Protein AF-A0A661DFQ7-F1 (afdb_monomer_lite)

Foldseek 3Di:
DKDKAPADDLPDPWPLSVVQLVVCVVVPVVDDDDRVSSVVSVVVLLLVQLVVQQDDDDDPVSSVVSSQPQFQDDPRRPGGFHHHPVRPDRDPDIFMWDCDPNDTGGDDPVVVVDDD

Structure (mmCIF, N/CA/C/O backbone):
data_AF-A0A661DFQ7-F1
#
_entry.id   AF-A0A661DFQ7-F1
#
loop_
_atom_site.group_PDB
_atom_site.id
_atom_site.type_symbol
_atom_site.label_atom_id
_atom_site.label_alt_id
_atom_site.label_comp_id
_atom_site.label_asym_id
_atom_site.label_entity_id
_atom_site.label_seq_id
_atom_site.pdbx_PDB_ins_code
_atom_site.Cartn_x
_atom_site.Cartn_y
_atom_site.Cartn_z
_atom_site.occupancy
_atom_site.B_iso_or_equiv
_atom_site.auth_seq_id
_atom_site.auth_comp_id
_atom_site.auth_asym_id
_atom_site.auth_atom_id
_atom_site.pdbx_PDB_model_num
ATOM 1 N N . VAL A 1 1 ? 4.818 -12.843 -22.356 1.00 88.94 1 VAL A N 1
ATOM 2 C CA . VAL A 1 1 ? 3.675 -13.163 -21.457 1.00 88.94 1 VAL A CA 1
ATOM 3 C C . VAL A 1 1 ? 3.347 -11.908 -20.670 1.00 88.94 1 VAL A C 1
ATOM 5 O O . VAL A 1 1 ? 4.288 -11.258 -20.237 1.00 88.94 1 VAL A O 1
ATOM 8 N N . VAL A 1 2 ? 2.072 -11.537 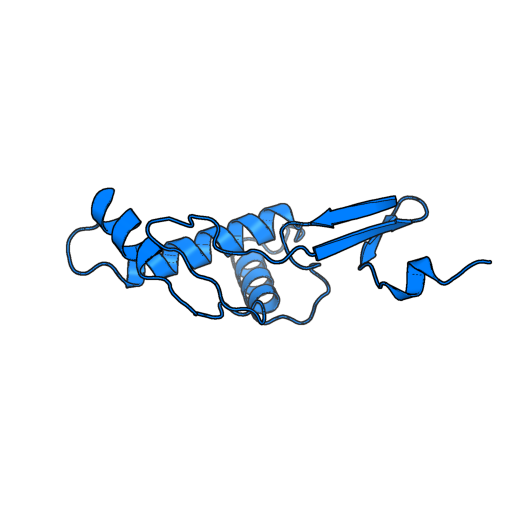-20.523 1.00 90.75 2 VAL A N 1
ATOM 9 C CA . VAL A 1 2 ? 1.680 -10.404 -19.664 1.00 90.75 2 VAL A CA 1
ATOM 10 C C . VAL A 1 2 ? 1.366 -10.939 -18.272 1.00 90.75 2 VAL A C 1
ATOM 12 O O . VAL A 1 2 ? 0.646 -11.929 -18.151 1.00 90.75 2 VAL A O 1
ATOM 15 N N . VAL A 1 3 ? 1.926 -10.304 -17.248 1.00 90.75 3 VAL A N 1
ATOM 16 C CA . VAL A 1 3 ? 1.764 -10.671 -15.839 1.00 90.75 3 VAL A CA 1
ATOM 17 C C . VAL A 1 3 ? 1.200 -9.470 -15.090 1.00 90.75 3 VAL A C 1
ATOM 19 O O . VAL A 1 3 ? 1.715 -8.356 -15.198 1.00 90.75 3 VAL A O 1
ATOM 22 N N . THR A 1 4 ? 0.114 -9.692 -14.359 1.00 92.25 4 THR A N 1
ATOM 23 C CA . THR A 1 4 ? -0.510 -8.682 -13.501 1.00 92.25 4 THR A CA 1
ATOM 24 C C . THR A 1 4 ? 0.250 -8.562 -12.188 1.00 92.25 4 THR A C 1
ATOM 26 O O . THR A 1 4 ? 0.637 -9.579 -11.618 1.00 92.25 4 THR A O 1
ATOM 29 N N . GLN A 1 5 ? 0.400 -7.337 -11.699 1.00 92.12 5 GLN A N 1
ATOM 30 C CA . GLN A 1 5 ? 1.015 -7.004 -10.421 1.00 92.12 5 GLN A CA 1
ATOM 31 C C . GLN A 1 5 ? 0.028 -6.248 -9.531 1.00 92.12 5 GLN A C 1
ATOM 33 O O . GLN A 1 5 ? -0.836 -5.509 -10.018 1.00 92.12 5 GLN A O 1
ATOM 38 N N . VAL A 1 6 ? 0.186 -6.443 -8.223 1.00 93.25 6 VAL A N 1
ATOM 39 C CA . VAL A 1 6 ? -0.620 -5.811 -7.162 1.00 93.25 6 VAL A CA 1
ATOM 40 C C . VAL A 1 6 ? -0.017 -4.497 -6.657 1.00 93.25 6 VAL A C 1
ATOM 42 O O . VAL A 1 6 ? -0.641 -3.798 -5.866 1.00 93.25 6 VAL A O 1
ATOM 45 N N . VAL A 1 7 ? 1.176 -4.145 -7.138 1.00 95.19 7 VAL A N 1
ATOM 46 C CA . VAL A 1 7 ? 1.890 -2.899 -6.842 1.00 95.19 7 VAL A CA 1
ATOM 47 C C . VAL A 1 7 ? 2.465 -2.299 -8.126 1.00 95.19 7 VAL A C 1
ATOM 49 O O . VAL A 1 7 ? 2.648 -3.027 -9.109 1.00 95.19 7 VAL A O 1
ATOM 52 N N . PRO A 1 8 ? 2.748 -0.985 -8.152 1.00 94.00 8 PRO A N 1
ATOM 53 C CA . PRO A 1 8 ? 3.507 -0.383 -9.238 1.00 94.00 8 PRO A CA 1
ATOM 54 C C . PRO A 1 8 ? 4.925 -0.952 -9.319 1.00 94.00 8 PRO A C 1
ATOM 56 O O . PRO A 1 8 ? 5.494 -1.408 -8.332 1.00 94.00 8 PRO A O 1
ATOM 59 N N . ASP A 1 9 ? 5.502 -0.866 -10.513 1.00 90.81 9 ASP A N 1
ATOM 60 C CA . ASP A 1 9 ? 6.898 -1.209 -10.766 1.00 90.81 9 ASP A CA 1
ATOM 61 C C . ASP A 1 9 ? 7.826 -0.292 -9.953 1.00 90.81 9 ASP A C 1
ATOM 63 O O . ASP A 1 9 ? 7.659 0.931 -9.971 1.00 90.81 9 ASP A O 1
ATOM 67 N N . ILE A 1 10 ? 8.809 -0.872 -9.258 1.00 90.62 10 ILE A N 1
ATOM 68 C CA . ILE A 1 10 ? 9.746 -0.152 -8.377 1.00 90.62 10 ILE A CA 1
ATOM 69 C C . ILE A 1 10 ? 10.568 0.906 -9.126 1.00 90.62 10 ILE A C 1
ATOM 71 O O . ILE A 1 10 ? 11.073 1.839 -8.506 1.00 90.62 10 ILE A O 1
ATOM 75 N N . SER A 1 11 ? 10.696 0.814 -10.452 1.00 86.81 11 SER A N 1
ATOM 76 C CA . SER A 1 11 ? 11.380 1.840 -11.242 1.00 86.81 11 SER A CA 1
ATOM 77 C C . SER A 1 11 ? 10.523 3.084 -11.514 1.00 86.81 11 SER A C 1
ATOM 79 O O . SER A 1 11 ? 10.983 3.985 -12.217 1.00 86.81 11 SER A O 1
ATOM 81 N N . THR A 1 12 ? 9.263 3.124 -11.069 1.00 89.31 12 THR A N 1
ATOM 82 C CA . THR A 1 12 ? 8.374 4.274 -11.299 1.00 89.31 12 THR A CA 1
ATOM 83 C C . THR A 1 12 ? 8.675 5.438 -10.358 1.00 89.31 12 THR A C 1
ATOM 85 O O . THR A 1 12 ? 9.127 5.265 -9.232 1.00 89.31 12 THR A O 1
ATOM 88 N N . ASP A 1 13 ? 8.411 6.653 -10.834 1.00 92.88 13 ASP A N 1
ATOM 89 C CA . ASP A 1 13 ? 8.616 7.889 -10.075 1.00 92.88 13 ASP A CA 1
ATOM 90 C C . ASP A 1 13 ? 7.330 8.260 -9.318 1.00 92.88 13 ASP A C 1
ATOM 92 O O . ASP A 1 13 ? 6.590 9.169 -9.700 1.00 92.88 13 ASP A O 1
ATOM 96 N N . LEU A 1 14 ? 6.995 7.456 -8.305 1.00 96.75 14 LEU A N 1
ATOM 97 C CA . LEU A 1 14 ? 5.842 7.675 -7.428 1.00 96.75 14 LEU A CA 1
ATOM 98 C C . LEU A 1 14 ? 6.311 8.076 -6.020 1.00 96.75 14 LEU A C 1
ATOM 100 O O . LEU A 1 14 ? 7.233 7.446 -5.499 1.00 96.75 14 LEU A O 1
ATOM 104 N N . PRO A 1 15 ? 5.640 9.030 -5.342 1.00 98.06 15 PRO A N 1
ATOM 105 C CA . PRO A 1 15 ? 6.022 9.442 -3.987 1.00 98.06 15 PRO A CA 1
ATOM 106 C C . PRO A 1 15 ? 6.115 8.282 -2.986 1.00 98.06 15 PRO A C 1
ATOM 108 O O . PRO A 1 15 ? 7.015 8.242 -2.151 1.00 98.06 15 PRO A O 1
ATOM 111 N N . ILE A 1 16 ? 5.225 7.289 -3.089 1.00 97.44 16 ILE A N 1
ATOM 112 C CA . ILE A 1 16 ? 5.257 6.127 -2.192 1.00 97.44 16 ILE A CA 1
ATOM 113 C C . ILE A 1 16 ? 6.498 5.245 -2.386 1.00 97.44 16 ILE A C 1
ATOM 115 O O . ILE A 1 16 ? 6.946 4.614 -1.431 1.00 97.44 16 ILE A O 1
ATOM 119 N N . LEU A 1 17 ? 7.075 5.217 -3.592 1.00 97.44 17 LEU A N 1
ATOM 120 C CA . LEU A 1 17 ? 8.316 4.492 -3.868 1.00 97.44 17 LEU A CA 1
ATOM 121 C C . LEU A 1 17 ? 9.512 5.216 -3.259 1.00 97.44 17 LEU A C 1
ATOM 123 O O . LEU A 1 17 ? 10.366 4.562 -2.670 1.00 97.44 17 LEU A O 1
ATOM 127 N N . GLU A 1 18 ? 9.553 6.548 -3.331 1.00 97.81 18 GLU A N 1
ATOM 128 C CA . GLU A 1 18 ? 10.590 7.337 -2.659 1.00 97.81 18 GLU A CA 1
ATOM 129 C C . GLU A 1 18 ? 10.570 7.100 -1.141 1.00 97.81 18 GLU A C 1
ATOM 131 O O . GLU A 1 18 ? 11.613 6.834 -0.535 1.00 97.81 18 GLU A O 1
ATOM 136 N N . GLU A 1 19 ? 9.381 7.125 -0.531 1.00 98.00 19 GLU A N 1
ATOM 137 C CA . GLU A 1 19 ? 9.211 6.826 0.893 1.00 98.00 19 GLU A CA 1
ATOM 138 C C . GLU A 1 19 ? 9.653 5.398 1.240 1.00 98.00 19 GLU A C 1
ATOM 140 O O . GLU A 1 19 ? 10.399 5.201 2.201 1.00 98.00 19 GLU A O 1
ATOM 145 N N . TYR A 1 20 ? 9.236 4.410 0.444 1.00 98.12 20 TYR A N 1
ATOM 146 C CA . TYR A 1 20 ? 9.601 3.007 0.629 1.00 98.12 20 TYR A CA 1
ATOM 147 C C . TYR A 1 20 ? 11.115 2.787 0.525 1.00 98.12 20 TYR A C 1
ATOM 149 O O . TYR A 1 20 ? 11.708 2.188 1.422 1.00 98.12 20 TYR A O 1
ATOM 157 N N . LEU A 1 21 ? 11.762 3.300 -0.525 1.00 97.19 21 LEU A N 1
ATOM 158 C CA . LEU A 1 21 ? 13.205 3.158 -0.732 1.00 97.19 21 LEU A CA 1
ATOM 159 C C . LEU A 1 21 ? 13.999 3.868 0.370 1.00 97.19 21 LEU A C 1
ATOM 161 O O . LEU A 1 21 ? 14.999 3.337 0.856 1.00 97.19 21 LEU A O 1
ATOM 165 N N . THR A 1 22 ? 13.527 5.037 0.810 1.00 97.69 22 THR A N 1
ATOM 166 C CA . THR A 1 22 ? 14.123 5.770 1.932 1.00 97.69 22 THR A CA 1
ATOM 167 C C . THR A 1 22 ? 14.014 4.973 3.230 1.00 97.69 22 THR A C 1
ATOM 169 O O . THR A 1 22 ? 15.017 4.803 3.925 1.00 97.69 22 THR A O 1
ATOM 172 N N . ALA A 1 23 ? 12.828 4.446 3.546 1.00 97.38 23 ALA A N 1
ATOM 173 C CA . ALA A 1 23 ? 12.598 3.644 4.743 1.00 97.38 23 ALA A CA 1
ATOM 174 C C . ALA A 1 23 ? 13.399 2.333 4.722 1.00 97.38 23 ALA A C 1
ATOM 176 O O . ALA A 1 23 ? 13.997 1.960 5.731 1.00 97.38 23 ALA A O 1
ATOM 177 N N . LEU A 1 24 ? 13.469 1.659 3.570 1.00 96.75 24 LEU A N 1
ATOM 178 C CA . LEU A 1 24 ? 14.228 0.422 3.411 1.00 96.75 24 LEU A CA 1
ATOM 179 C C . LEU A 1 24 ? 15.727 0.661 3.609 1.00 96.75 24 LEU A C 1
ATOM 181 O O . LEU A 1 24 ? 16.365 -0.075 4.353 1.00 96.75 24 LEU A O 1
ATOM 185 N N . ASN A 1 25 ? 16.273 1.728 3.020 1.00 97.12 25 ASN A N 1
ATOM 186 C CA . ASN A 1 25 ? 17.678 2.092 3.192 1.00 97.12 25 ASN A CA 1
ATOM 187 C C . ASN A 1 25 ? 18.014 2.486 4.643 1.00 97.12 25 ASN A C 1
ATOM 189 O O . ASN A 1 25 ? 19.114 2.213 5.119 1.00 97.12 25 ASN A O 1
ATOM 193 N N . GLN A 1 26 ? 17.073 3.114 5.359 1.00 97.69 26 GLN A N 1
ATOM 194 C CA . GLN A 1 26 ? 17.218 3.402 6.792 1.00 97.69 26 GLN A CA 1
ATOM 195 C C . GLN A 1 26 ? 17.168 2.136 7.656 1.00 97.69 26 GLN A C 1
ATOM 197 O O . GLN A 1 26 ? 17.842 2.080 8.684 1.00 97.69 26 GLN A O 1
ATOM 202 N N . PHE A 1 27 ? 16.370 1.144 7.259 1.00 96.44 27 PHE A N 1
ATOM 203 C CA . PHE A 1 27 ? 16.253 -0.133 7.956 1.00 96.44 27 PHE A CA 1
ATOM 204 C C . PHE A 1 27 ? 17.484 -1.021 7.730 1.00 96.44 27 PHE A C 1
ATOM 206 O O . PHE A 1 27 ? 18.113 -1.446 8.698 1.00 96.44 27 PHE A O 1
ATOM 213 N N . ASP A 1 28 ? 17.837 -1.274 6.466 1.00 96.62 28 ASP A N 1
ATOM 214 C CA . ASP A 1 28 ? 19.032 -2.012 6.055 1.00 96.62 28 ASP A CA 1
ATOM 215 C C . ASP A 1 28 ? 19.351 -1.766 4.566 1.00 96.62 28 ASP A C 1
ATOM 217 O O . ASP A 1 28 ? 18.682 -2.279 3.666 1.00 96.62 28 ASP A O 1
ATOM 221 N N . ALA A 1 29 ? 20.430 -1.025 4.304 1.00 95.50 29 ALA A N 1
ATOM 222 C CA . ALA A 1 29 ? 20.905 -0.699 2.958 1.00 95.50 29 ALA A CA 1
ATOM 223 C C . ALA A 1 29 ? 21.375 -1.916 2.131 1.00 95.50 29 ALA A C 1
ATOM 225 O O . ALA A 1 29 ? 21.582 -1.787 0.923 1.00 95.50 29 ALA A O 1
ATOM 226 N N . ALA A 1 30 ? 21.582 -3.085 2.750 1.00 96.31 30 ALA A N 1
ATOM 227 C CA . ALA A 1 30 ? 21.950 -4.309 2.039 1.00 96.31 30 ALA A CA 1
ATOM 228 C C . ALA A 1 30 ? 20.739 -5.036 1.426 1.00 96.31 30 ALA A C 1
ATOM 230 O O . ALA A 1 30 ? 20.920 -5.906 0.567 1.00 96.31 30 ALA A O 1
ATOM 231 N N . ILE A 1 31 ? 19.512 -4.707 1.846 1.00 95.19 31 ILE A N 1
ATOM 232 C CA . ILE A 1 31 ? 18.300 -5.339 1.321 1.00 95.19 31 ILE A CA 1
ATOM 233 C C . ILE A 1 31 ? 17.990 -4.777 -0.064 1.00 95.19 31 ILE A C 1
ATOM 235 O O . ILE A 1 31 ? 17.870 -3.572 -0.267 1.00 95.19 31 ILE A O 1
ATOM 239 N N . THR A 1 32 ? 17.822 -5.677 -1.031 1.00 95.81 32 THR A N 1
ATOM 240 C CA . THR A 1 32 ? 17.393 -5.299 -2.378 1.00 95.81 32 THR A CA 1
ATOM 241 C C . THR A 1 32 ? 15.878 -5.063 -2.398 1.00 95.81 32 THR A C 1
ATOM 243 O O . THR A 1 32 ? 15.130 -5.976 -2.020 1.00 95.81 32 THR A O 1
ATOM 246 N N . PRO A 1 33 ? 15.412 -3.885 -2.857 1.00 95.69 33 PRO A N 1
ATOM 247 C CA . 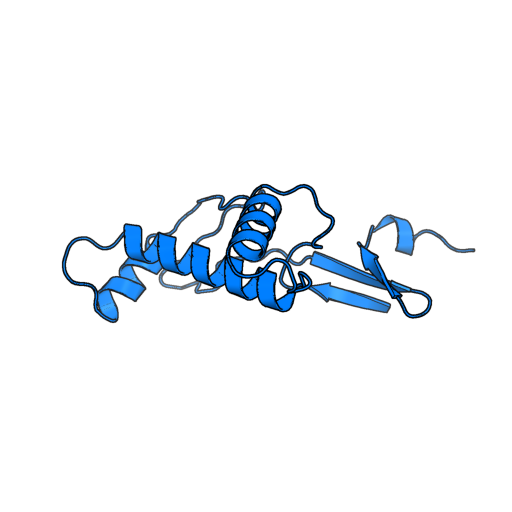PRO A 1 33 ? 13.992 -3.615 -3.035 1.00 95.69 33 PRO A CA 1
ATOM 248 C C . PRO A 1 33 ? 13.324 -4.649 -3.947 1.00 95.69 33 PRO A C 1
ATOM 250 O O . PRO A 1 33 ? 13.917 -5.096 -4.929 1.00 95.69 33 PRO A O 1
ATOM 253 N N . ASN A 1 34 ? 12.090 -5.031 -3.631 1.00 93.56 34 ASN A N 1
ATOM 254 C CA . ASN A 1 34 ? 11.286 -5.932 -4.460 1.00 93.56 34 ASN A CA 1
ATOM 255 C C . ASN A 1 34 ? 9.784 -5.700 -4.239 1.00 93.56 34 ASN A C 1
ATOM 257 O O . ASN A 1 34 ? 9.383 -5.175 -3.195 1.00 93.56 34 ASN A O 1
ATOM 261 N N . ASP A 1 35 ? 8.973 -6.148 -5.199 1.00 92.75 35 ASP A N 1
ATOM 262 C CA . ASP A 1 35 ? 7.525 -5.908 -5.243 1.00 92.75 35 ASP A CA 1
ATOM 263 C C . ASP A 1 35 ? 6.805 -6.418 -3.985 1.00 92.75 35 ASP A C 1
ATOM 265 O O . ASP A 1 35 ? 5.902 -5.763 -3.476 1.00 92.75 35 ASP A O 1
ATOM 269 N N . VAL A 1 36 ? 7.260 -7.542 -3.418 1.00 94.69 36 VAL A N 1
ATOM 270 C CA . VAL A 1 36 ? 6.674 -8.139 -2.205 1.00 94.69 36 VAL A CA 1
ATOM 271 C C . VAL A 1 36 ? 6.883 -7.234 -0.990 1.00 94.69 36 VAL A C 1
ATOM 273 O O . VAL A 1 36 ? 5.974 -7.002 -0.196 1.00 94.69 36 VAL A O 1
ATOM 276 N N . SER A 1 37 ? 8.091 -6.699 -0.824 1.00 96.12 37 SER A N 1
ATOM 277 C CA . SER A 1 37 ? 8.374 -5.771 0.276 1.00 96.12 37 SER A CA 1
ATOM 278 C C . SER A 1 37 ? 7.746 -4.389 0.070 1.00 96.12 37 SER A C 1
ATOM 280 O O . SER A 1 37 ? 7.381 -3.751 1.057 1.00 96.12 37 SER A O 1
ATOM 282 N N . LEU A 1 38 ? 7.555 -3.953 -1.180 1.00 97.44 38 LEU A N 1
ATOM 283 C CA . LEU A 1 38 ? 6.773 -2.758 -1.497 1.00 97.44 38 LEU A CA 1
ATOM 284 C C . LEU A 1 38 ? 5.291 -2.954 -1.137 1.00 97.44 38 LEU A C 1
ATOM 286 O O . LEU A 1 38 ? 4.698 -2.077 -0.512 1.00 97.44 38 LEU A O 1
ATOM 290 N N . GLU A 1 39 ? 4.704 -4.110 -1.453 1.00 97.12 39 GLU A N 1
ATOM 291 C CA . GLU A 1 39 ? 3.339 -4.458 -1.037 1.00 97.12 39 GLU A CA 1
ATOM 292 C C . GLU A 1 39 ? 3.207 -4.415 0.489 1.00 97.12 39 GLU A C 1
ATOM 294 O O . GLU A 1 39 ? 2.314 -3.754 1.020 1.00 97.12 39 GLU A O 1
ATOM 299 N N . GLY A 1 40 ? 4.150 -5.032 1.208 1.00 97.31 40 GLY A N 1
ATOM 300 C CA . GLY A 1 40 ? 4.191 -4.977 2.670 1.00 97.31 40 GLY A CA 1
ATOM 301 C C . GLY A 1 40 ? 4.275 -3.547 3.217 1.00 97.31 40 GLY A C 1
ATOM 302 O O . GLY A 1 40 ? 3.594 -3.218 4.190 1.00 97.31 40 GLY A O 1
ATOM 303 N N . PHE A 1 41 ? 5.059 -2.676 2.577 1.00 97.94 41 PHE A N 1
ATOM 304 C CA . PHE A 1 41 ? 5.149 -1.261 2.940 1.00 97.94 41 PHE A CA 1
ATOM 305 C C . PHE A 1 41 ? 3.824 -0.520 2.713 1.00 97.94 41 PHE A C 1
ATOM 307 O O . PHE A 1 41 ? 3.372 0.210 3.596 1.00 97.94 41 PHE A O 1
ATOM 314 N N . ILE A 1 42 ? 3.167 -0.741 1.569 1.00 97.75 42 ILE A N 1
ATOM 315 C CA . ILE A 1 42 ? 1.849 -0.168 1.256 1.00 97.75 42 ILE A CA 1
ATOM 316 C C . ILE A 1 42 ? 0.817 -0.611 2.298 1.00 97.75 42 ILE A C 1
ATOM 318 O O . ILE A 1 42 ? 0.135 0.233 2.878 1.00 97.75 42 ILE A O 1
ATOM 322 N N . VAL A 1 43 ? 0.746 -1.912 2.598 1.00 97.62 43 VAL A N 1
ATOM 323 C CA . VAL A 1 43 ? -0.161 -2.466 3.617 1.00 97.62 43 VAL A CA 1
ATOM 324 C C . VAL A 1 43 ? 0.097 -1.829 4.983 1.00 97.62 43 VAL A C 1
ATOM 326 O O . VAL A 1 43 ? -0.847 -1.401 5.647 1.00 97.62 43 VAL A O 1
ATOM 329 N N . ALA A 1 44 ? 1.362 -1.702 5.393 1.00 98.00 44 ALA A N 1
ATOM 330 C CA . ALA A 1 44 ? 1.723 -1.073 6.661 1.00 98.00 44 ALA A CA 1
ATOM 331 C C . ALA A 1 44 ? 1.343 0.417 6.708 1.00 98.00 44 ALA A C 1
ATOM 333 O O . ALA A 1 44 ? 0.852 0.891 7.733 1.00 98.00 44 ALA A O 1
ATOM 334 N N . LYS A 1 45 ? 1.520 1.152 5.603 1.00 97.25 45 LYS A N 1
ATOM 335 C CA . LYS A 1 45 ? 1.134 2.566 5.497 1.00 97.25 45 LYS A CA 1
ATOM 336 C C . LYS A 1 45 ? -0.381 2.745 5.598 1.00 97.25 45 LYS A C 1
ATOM 338 O O . LYS A 1 45 ? -0.838 3.616 6.332 1.00 97.25 45 LYS A O 1
ATOM 343 N N . ILE A 1 46 ? -1.159 1.898 4.924 1.00 97.06 46 ILE A N 1
ATOM 344 C CA . ILE A 1 46 ? -2.627 1.896 5.019 1.00 97.06 46 ILE A CA 1
ATOM 345 C C . ILE A 1 46 ? -3.078 1.556 6.442 1.00 97.06 46 ILE A C 1
ATOM 347 O O . ILE A 1 46 ? -3.935 2.238 7.000 1.00 97.06 46 ILE A O 1
ATOM 351 N N . PHE A 1 47 ? -2.464 0.544 7.059 1.00 97.50 47 PHE A N 1
ATOM 352 C CA . PHE A 1 47 ? -2.737 0.186 8.448 1.00 97.50 47 PHE A CA 1
ATOM 353 C C . PHE A 1 47 ? -2.466 1.355 9.400 1.00 97.50 47 PHE A C 1
ATOM 355 O O . PHE A 1 47 ? -3.306 1.677 10.237 1.00 97.50 47 PHE A O 1
ATOM 362 N N . TYR A 1 48 ? -1.336 2.043 9.228 1.00 96.94 48 TYR A N 1
ATOM 363 C CA . TYR A 1 48 ? -1.005 3.241 9.995 1.00 96.94 48 TYR A CA 1
ATOM 364 C C . TYR A 1 48 ? -2.047 4.356 9.829 1.00 96.94 48 TYR A C 1
ATOM 366 O O . TYR A 1 48 ? -2.444 4.954 10.826 1.00 96.94 48 TYR A O 1
ATOM 374 N N . LEU A 1 49 ? -2.544 4.602 8.611 1.00 95.38 49 LEU A N 1
ATOM 375 C CA . LEU A 1 49 ? -3.625 5.571 8.382 1.00 95.38 49 LEU A CA 1
ATOM 376 C C . LEU A 1 49 ? -4.907 5.190 9.124 1.00 95.38 49 LEU A C 1
ATOM 378 O O . LEU A 1 49 ? -5.520 6.055 9.743 1.00 95.38 49 LEU A O 1
ATOM 382 N N . GLY A 1 50 ? -5.269 3.905 9.126 1.00 96.38 50 GLY A N 1
ATOM 383 C CA . GLY A 1 50 ? -6.403 3.419 9.910 1.00 96.38 50 GLY A CA 1
ATOM 384 C C . GLY A 1 50 ? -6.235 3.695 11.405 1.00 96.38 50 GLY A C 1
ATOM 385 O O . GLY A 1 50 ? -7.158 4.178 12.054 1.00 96.38 50 GLY A O 1
ATOM 386 N N . LEU A 1 51 ? -5.030 3.480 11.947 1.00 97.69 51 LEU A N 1
ATOM 387 C CA . LEU A 1 51 ? -4.730 3.787 13.350 1.00 97.69 51 LEU A CA 1
ATOM 388 C C . LEU A 1 51 ? -4.826 5.283 13.675 1.00 97.69 51 LEU A C 1
ATOM 390 O O . LEU A 1 51 ? -5.220 5.630 14.786 1.00 97.69 51 LEU A O 1
ATOM 394 N N . LEU A 1 52 ? -4.485 6.170 12.733 1.00 96.38 52 LEU A N 1
ATOM 395 C CA . LEU A 1 52 ? -4.609 7.619 12.928 1.00 96.38 52 LEU A CA 1
ATOM 396 C C . LEU A 1 52 ? -6.065 8.090 13.062 1.00 96.38 52 LEU A C 1
ATOM 398 O O . LEU A 1 52 ? -6.292 9.157 13.629 1.00 96.38 52 LEU A O 1
ATOM 402 N N . ASN A 1 53 ? -7.033 7.304 12.584 1.00 95.56 53 ASN A N 1
ATOM 403 C CA . ASN A 1 53 ? -8.463 7.593 12.722 1.00 95.56 53 ASN A CA 1
ATOM 404 C C . ASN A 1 53 ? -9.056 7.116 14.060 1.00 95.56 53 ASN A C 1
ATOM 406 O O . ASN A 1 53 ? -10.226 7.380 14.337 1.00 95.56 53 ASN A O 1
ATOM 410 N N . ILE A 1 54 ? -8.288 6.405 14.893 1.00 97.31 54 ILE A N 1
ATOM 411 C CA . ILE A 1 54 ? -8.785 5.877 16.166 1.00 97.31 54 ILE A CA 1
ATOM 412 C C . ILE A 1 54 ? -8.749 6.965 17.238 1.00 97.31 54 ILE A C 1
ATOM 414 O O . ILE A 1 54 ? -7.685 7.384 17.698 1.00 97.31 54 ILE A O 1
ATOM 418 N N . GLU A 1 55 ? -9.927 7.355 17.716 1.00 94.12 55 GLU A N 1
ATOM 419 C CA . GLU A 1 55 ? -10.072 8.150 18.931 1.00 94.12 55 GLU A CA 1
ATOM 420 C C . GLU A 1 55 ? -10.245 7.222 20.145 1.00 94.12 55 GLU A C 1
ATOM 422 O O . GLU A 1 55 ? -11.281 6.585 20.323 1.00 94.12 55 GLU A O 1
ATOM 427 N N . GLY A 1 56 ? -9.232 7.145 21.015 1.00 95.00 56 GLY A N 1
ATOM 428 C CA . GLY A 1 56 ? -9.308 6.392 22.272 1.00 95.00 56 GLY A CA 1
ATOM 429 C C . GLY A 1 56 ? -8.510 5.087 22.272 1.00 95.00 56 GLY A C 1
ATOM 430 O O . GLY A 1 56 ? -7.331 5.075 21.924 1.00 95.00 56 GLY A O 1
ATOM 431 N N . GLU A 1 57 ? -9.109 4.005 22.774 1.00 97.31 57 GLU A N 1
ATOM 432 C CA . GLU A 1 57 ? -8.413 2.725 22.946 1.00 97.31 57 GLU A CA 1
ATOM 433 C C . GLU A 1 57 ? -8.238 1.992 21.609 1.00 97.31 57 GLU A C 1
ATOM 435 O O . GLU A 1 57 ? -9.188 1.802 20.847 1.00 97.31 57 GLU A O 1
ATOM 440 N N . ILE A 1 58 ? -7.017 1.520 21.353 1.00 97.94 58 ILE A N 1
ATOM 441 C CA . ILE A 1 58 ? -6.711 0.671 20.201 1.00 97.94 58 ILE A CA 1
ATOM 442 C C . ILE A 1 58 ? -7.076 -0.773 20.553 1.00 97.94 58 ILE A C 1
ATOM 444 O O . ILE A 1 58 ? -6.410 -1.421 21.363 1.00 97.94 58 ILE A O 1
ATOM 448 N N . ASN A 1 59 ? -8.127 -1.279 19.920 1.00 97.94 59 ASN A N 1
ATOM 449 C CA . ASN A 1 59 ? -8.587 -2.658 20.004 1.00 97.94 59 ASN A CA 1
ATOM 450 C C . ASN A 1 59 ? -9.007 -3.142 18.605 1.00 97.94 59 ASN A C 1
ATOM 452 O O . ASN A 1 59 ? -8.819 -2.442 17.612 1.00 97.94 59 ASN A O 1
ATOM 456 N N . ARG A 1 60 ? -9.505 -4.377 18.492 1.00 97.81 60 ARG A N 1
ATOM 457 C CA . ARG A 1 60 ? -9.819 -4.969 17.182 1.00 97.81 60 ARG A CA 1
ATOM 458 C C . ARG A 1 60 ? -10.901 -4.176 16.457 1.00 97.81 60 ARG A C 1
ATOM 460 O O . ARG A 1 60 ? -10.772 -3.941 15.263 1.00 97.81 60 ARG A O 1
ATOM 467 N N . GLU A 1 61 ? -11.947 -3.807 17.178 1.00 97.38 61 GLU A N 1
ATOM 468 C CA . GLU A 1 61 ? -13.108 -3.116 16.640 1.00 97.38 61 GLU A CA 1
ATOM 469 C C . GLU A 1 61 ? -12.721 -1.697 16.205 1.00 97.38 61 GLU A C 1
ATOM 471 O O . GLU A 1 61 ? -12.977 -1.331 15.063 1.00 97.38 61 GLU A O 1
ATOM 476 N N . SER A 1 62 ? -11.965 -0.959 17.028 1.00 97.94 62 SER A N 1
ATOM 477 C CA . SER A 1 62 ? -11.511 0.384 16.652 1.00 97.94 62 SER A CA 1
ATOM 478 C C . SER A 1 62 ? -10.522 0.387 15.482 1.00 97.94 62 SER A C 1
ATOM 480 O O . SER A 1 62 ? -10.525 1.325 14.692 1.00 97.94 62 SER A O 1
ATOM 482 N N . ILE A 1 63 ? -9.721 -0.671 15.301 1.00 97.69 63 ILE A N 1
ATOM 483 C CA . ILE A 1 63 ? -8.883 -0.837 14.101 1.00 97.69 63 ILE A CA 1
ATOM 484 C C . ILE A 1 63 ? -9.734 -1.003 12.840 1.00 97.69 63 ILE A C 1
ATOM 486 O O . ILE A 1 63 ? -9.412 -0.396 11.820 1.00 97.69 63 ILE A O 1
ATOM 490 N N . VAL A 1 64 ? -10.790 -1.819 12.894 1.00 96.44 64 VAL A N 1
ATOM 491 C CA . VAL A 1 64 ? -11.705 -1.997 11.756 1.00 96.44 64 VAL A CA 1
ATOM 492 C C . 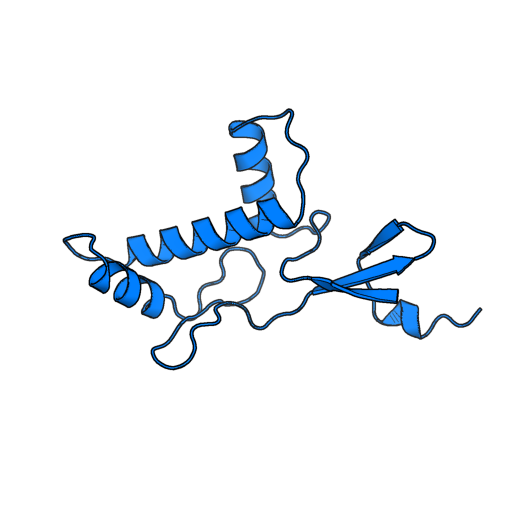VAL A 1 64 ? -12.385 -0.671 11.429 1.00 96.44 64 VAL A C 1
ATOM 494 O O . VAL A 1 64 ? -12.292 -0.222 10.290 1.00 96.44 64 VAL A O 1
ATOM 497 N N . ASP A 1 65 ? -12.955 -0.003 12.432 1.00 96.12 65 ASP A N 1
ATOM 498 C CA . ASP A 1 65 ? -13.627 1.289 12.258 1.00 96.12 65 ASP A CA 1
ATOM 499 C C . ASP A 1 65 ? -12.670 2.356 11.692 1.00 96.12 65 ASP A C 1
ATOM 501 O O . ASP A 1 65 ? -13.025 3.118 10.793 1.00 96.12 65 ASP A O 1
ATOM 505 N N . GLY A 1 66 ? -11.424 2.392 12.178 1.00 96.50 66 GLY A N 1
ATOM 506 C CA . GLY A 1 66 ? -10.403 3.325 11.705 1.00 96.50 66 GLY A CA 1
ATOM 507 C C . GLY A 1 66 ? -9.969 3.071 10.259 1.00 96.50 66 GLY A C 1
ATOM 508 O O . GLY A 1 66 ? -9.723 4.024 9.515 1.00 96.50 66 GLY A O 1
ATOM 509 N N . LEU A 1 67 ? -9.904 1.801 9.840 1.00 96.81 67 LEU A N 1
ATOM 510 C CA . LEU A 1 67 ? -9.645 1.421 8.450 1.00 96.81 67 LEU A CA 1
ATOM 511 C C . LEU A 1 67 ? -10.825 1.774 7.540 1.00 96.81 67 LEU A C 1
ATOM 513 O O . LEU A 1 67 ? -10.599 2.381 6.499 1.00 96.81 67 LEU A O 1
ATOM 517 N N . GLU A 1 68 ? -12.065 1.471 7.936 1.00 96.25 68 GLU A N 1
ATOM 518 C CA . GLU A 1 68 ? -13.274 1.843 7.178 1.00 96.25 68 GLU A CA 1
ATOM 519 C C . GLU A 1 68 ? -13.485 3.367 7.097 1.00 96.25 68 GLU A C 1
ATOM 521 O O . GLU A 1 68 ? -14.177 3.857 6.206 1.00 96.25 68 GLU A O 1
ATOM 526 N N . ALA A 1 69 ? -12.846 4.142 7.978 1.00 95.06 69 ALA A N 1
ATOM 527 C CA . ALA A 1 69 ? -12.801 5.600 7.886 1.00 95.06 69 ALA A CA 1
ATOM 528 C C . ALA A 1 69 ? -11.801 6.130 6.834 1.00 95.06 69 ALA A C 1
ATOM 530 O O . ALA A 1 69 ? -11.846 7.315 6.489 1.00 95.06 69 ALA A O 1
ATOM 531 N N . VAL A 1 70 ? -10.903 5.292 6.301 1.00 94.88 70 VAL A N 1
ATOM 532 C CA . VAL A 1 70 ? -10.022 5.673 5.187 1.00 94.88 70 VAL A CA 1
ATOM 533 C C . VAL A 1 70 ? -10.864 5.755 3.919 1.00 94.88 70 VAL A C 1
ATOM 535 O O . VAL A 1 70 ? -11.249 4.737 3.355 1.00 94.88 70 VAL A O 1
ATOM 538 N N . ASN A 1 71 ? -11.133 6.971 3.447 1.00 92.31 71 ASN A N 1
ATOM 539 C CA . ASN A 1 71 ? -11.973 7.191 2.275 1.00 92.31 71 ASN A CA 1
ATOM 540 C C . ASN A 1 71 ? -11.435 8.328 1.401 1.00 92.31 71 ASN A C 1
ATOM 542 O O . ASN A 1 71 ? -11.456 9.496 1.794 1.00 92.31 71 ASN A O 1
ATOM 546 N N . GLY A 1 72 ? -10.967 7.986 0.202 1.00 88.44 72 GLY A N 1
ATOM 547 C CA . GLY A 1 72 ? -10.573 8.966 -0.805 1.00 88.44 72 GLY A CA 1
ATOM 548 C C . GLY A 1 72 ? -9.202 9.610 -0.565 1.00 88.44 72 GLY A C 1
ATOM 549 O O . GLY A 1 72 ? -8.968 10.749 -0.972 1.00 88.44 72 GLY A O 1
ATOM 550 N N . GLN A 1 73 ? -8.283 8.925 0.116 1.00 90.31 73 GLN A N 1
ATOM 551 C CA . GLN A 1 73 ? -6.941 9.454 0.380 1.00 90.31 73 GLN A CA 1
ATOM 552 C C . GLN A 1 73 ? -5.942 8.930 -0.655 1.00 90.31 73 GLN A C 1
ATOM 554 O O . GLN A 1 73 ? -5.962 7.752 -0.983 1.00 90.31 73 GLN A O 1
ATOM 559 N N . ASP A 1 74 ? -5.051 9.778 -1.172 1.00 95.69 74 ASP A N 1
ATOM 560 C CA . ASP A 1 74 ? -3.892 9.315 -1.947 1.00 95.69 74 ASP A CA 1
ATOM 561 C C . ASP A 1 74 ? -2.690 9.171 -1.012 1.00 95.69 74 ASP A C 1
ATOM 563 O O . ASP A 1 74 ? -2.300 10.117 -0.326 1.00 95.69 74 ASP A O 1
ATOM 567 N N . ILE A 1 75 ? -2.107 7.975 -0.986 1.00 96.12 75 ILE A N 1
ATOM 568 C CA . ILE A 1 75 ? -0.944 7.637 -0.157 1.00 96.12 75 ILE A CA 1
ATOM 569 C C . ILE A 1 75 ? 0.387 7.787 -0.905 1.00 96.12 75 ILE A C 1
ATOM 571 O O . ILE A 1 75 ? 1.410 7.269 -0.453 1.00 96.12 75 ILE A O 1
ATOM 575 N N . GLY A 1 76 ? 0.379 8.480 -2.043 1.00 96.69 76 GLY A N 1
ATOM 576 C CA . GLY A 1 76 ? 1.521 8.630 -2.943 1.00 96.69 76 GLY A CA 1
ATOM 577 C C . GLY A 1 76 ? 1.528 7.619 -4.090 1.00 96.69 76 GLY A C 1
ATOM 578 O O . GLY A 1 76 ? 2.568 7.436 -4.718 1.00 96.69 76 GLY A O 1
ATOM 579 N N . LEU A 1 77 ? 0.396 6.953 -4.351 1.00 95.69 77 LEU A N 1
ATOM 580 C CA . LEU A 1 77 ? 0.213 6.032 -5.481 1.00 95.69 77 LEU A CA 1
ATOM 581 C C . LEU A 1 77 ? -0.321 6.746 -6.733 1.00 95.69 77 LEU A C 1
ATOM 583 O O . LEU A 1 77 ? -0.367 6.138 -7.802 1.00 95.69 77 LEU A O 1
ATOM 587 N N . GLY A 1 78 ? -0.747 8.010 -6.615 1.00 94.81 78 GLY A N 1
ATOM 588 C CA . GLY A 1 78 ? -1.409 8.740 -7.701 1.00 94.81 78 GLY A CA 1
ATOM 589 C C . GLY A 1 78 ? -2.861 8.300 -7.916 1.00 94.81 78 GLY A C 1
ATOM 590 O O . GLY A 1 78 ? -3.456 8.597 -8.953 1.00 94.81 78 GLY A O 1
ATOM 591 N N . LEU A 1 79 ? -3.422 7.563 -6.956 1.00 94.75 79 LEU A N 1
ATOM 592 C CA . LEU A 1 79 ? -4.800 7.091 -6.937 1.00 94.75 79 LEU A CA 1
ATOM 593 C C . LEU A 1 79 ? -5.339 7.161 -5.514 1.00 94.75 79 LEU A C 1
ATOM 595 O O . LEU A 1 79 ? -4.584 7.078 -4.545 1.00 94.75 79 LEU A O 1
ATOM 599 N N . GLN A 1 80 ? -6.654 7.297 -5.399 1.00 95.00 80 GLN A N 1
ATOM 600 C CA . GLN A 1 80 ? -7.301 7.301 -4.099 1.00 95.00 80 GLN A CA 1
ATOM 601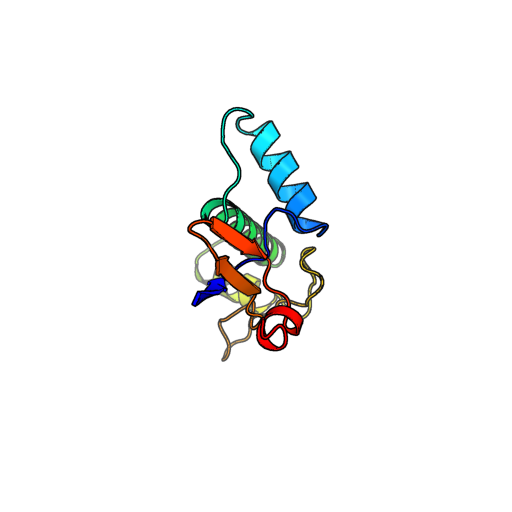 C C . GLN A 1 80 ? -7.571 5.880 -3.622 1.00 95.00 80 GLN A C 1
ATOM 603 O O . GLN A 1 80 ? -8.074 5.052 -4.381 1.00 95.00 80 GLN A O 1
ATOM 608 N N . ILE A 1 81 ? -7.248 5.630 -2.358 1.00 95.38 81 ILE A N 1
ATOM 609 C CA . ILE A 1 81 ? -7.611 4.415 -1.641 1.00 95.38 81 ILE A CA 1
ATOM 610 C C . ILE A 1 81 ? -8.840 4.674 -0.776 1.00 95.38 81 ILE A C 1
ATOM 612 O O . ILE A 1 81 ? -9.046 5.792 -0.285 1.00 95.38 81 ILE A O 1
ATOM 616 N N . TYR A 1 82 ? -9.646 3.640 -0.574 1.00 94.81 82 TYR A N 1
ATOM 617 C CA . TYR A 1 82 ? -10.770 3.689 0.350 1.00 94.81 82 TYR A CA 1
ATOM 618 C C . TYR A 1 82 ? -11.120 2.294 0.866 1.00 94.81 82 TYR A C 1
ATOM 620 O O . TYR A 1 82 ? -10.909 1.310 0.171 1.00 94.81 82 TYR A O 1
ATOM 628 N N . TYR A 1 83 ? -11.696 2.222 2.055 1.00 94.62 83 TYR A N 1
ATOM 629 C CA . TYR A 1 83 ? -12.479 1.079 2.506 1.00 94.62 83 TYR A CA 1
ATOM 630 C C . TYR A 1 83 ? -13.898 1.555 2.804 1.00 94.62 83 TYR A C 1
ATOM 632 O O . TYR A 1 83 ? -14.114 2.726 3.118 1.00 94.62 83 TYR A O 1
ATOM 640 N N . ASP A 1 84 ? -14.864 0.650 2.732 1.00 88.94 84 ASP A N 1
ATOM 641 C CA . ASP A 1 84 ? -16.188 0.877 3.299 1.00 88.94 84 ASP A CA 1
ATOM 642 C C . ASP A 1 84 ? -16.773 -0.422 3.868 1.00 88.94 84 ASP A C 1
ATOM 644 O O . ASP A 1 84 ? -16.198 -1.496 3.714 1.00 88.94 84 ASP A O 1
ATOM 648 N N . ALA A 1 85 ? -17.933 -0.337 4.521 1.00 90.88 85 ALA A N 1
ATOM 649 C CA . ALA A 1 85 ? -18.585 -1.479 5.170 1.00 90.88 85 ALA A CA 1
ATOM 650 C C . ALA A 1 85 ? -18.967 -2.638 4.217 1.00 90.88 85 ALA A C 1
ATOM 652 O O . ALA A 1 85 ? -19.385 -3.706 4.670 1.00 90.88 85 ALA A O 1
ATOM 653 N N . SER A 1 86 ? -18.897 -2.424 2.902 1.00 93.88 86 SER A N 1
ATOM 654 C CA . SER A 1 86 ? -19.223 -3.389 1.849 1.00 93.88 86 SER A CA 1
ATOM 655 C C . SER A 1 86 ? -18.063 -3.707 0.898 1.00 93.88 86 SER A C 1
ATOM 657 O O . SER A 1 86 ? -18.122 -4.733 0.218 1.00 93.88 86 SER A O 1
ATOM 659 N N . ASP A 1 87 ? -17.023 -2.874 0.866 1.00 93.19 87 ASP A N 1
ATOM 660 C CA . ASP A 1 87 ? -15.844 -3.009 0.019 1.00 93.19 87 ASP A CA 1
ATOM 661 C C . ASP A 1 87 ? -14.561 -2.936 0.857 1.00 93.19 87 ASP A C 1
ATOM 663 O O . ASP A 1 87 ? -14.115 -1.881 1.316 1.00 93.19 87 ASP A O 1
ATOM 667 N N . HIS A 1 88 ? -13.958 -4.108 1.054 1.00 94.94 88 HIS A N 1
ATOM 668 C CA . HIS A 1 88 ? -12.731 -4.283 1.827 1.00 94.94 88 HIS A CA 1
ATOM 669 C C . HIS A 1 88 ? -11.482 -4.415 0.940 1.00 94.94 88 HIS A C 1
ATOM 671 O O . HIS A 1 88 ? -10.471 -4.969 1.377 1.00 94.94 88 HIS A O 1
ATOM 677 N N . GLN A 1 89 ? -11.526 -3.914 -0.302 1.00 94.94 89 GLN A N 1
ATOM 678 C CA . GLN A 1 89 ? -10.374 -3.854 -1.204 1.00 94.94 89 GLN A CA 1
ATOM 679 C C . GLN A 1 89 ? -9.928 -2.399 -1.442 1.00 94.94 89 GLN A C 1
ATOM 681 O O . GLN A 1 89 ? -10.465 -1.695 -2.286 1.00 94.94 89 GLN A O 1
ATOM 686 N N . ALA A 1 90 ? -8.863 -1.955 -0.763 1.00 95.00 90 ALA A N 1
ATOM 687 C CA . ALA A 1 90 ? -8.414 -0.557 -0.844 1.00 95.00 90 ALA A CA 1
ATOM 688 C C . ALA A 1 90 ? -8.019 -0.066 -2.241 1.00 95.00 90 ALA A C 1
ATOM 690 O O . ALA A 1 90 ? -8.166 1.114 -2.562 1.00 95.00 90 ALA A O 1
ATOM 691 N N . ILE A 1 91 ? -7.441 -0.955 -3.048 1.00 95.25 91 ILE A N 1
ATOM 692 C CA . ILE A 1 91 ? -6.846 -0.624 -4.338 1.00 95.25 91 ILE A CA 1
ATOM 693 C C . ILE A 1 91 ? -7.471 -1.526 -5.398 1.00 95.25 91 ILE A C 1
ATOM 695 O O . ILE A 1 91 ? -7.329 -2.748 -5.380 1.00 95.25 91 ILE A O 1
ATOM 699 N N . HIS A 1 92 ? -8.138 -0.898 -6.360 1.00 93.38 92 HIS A N 1
ATOM 700 C CA . HIS A 1 92 ? -8.766 -1.566 -7.504 1.00 93.38 92 HIS A CA 1
ATOM 701 C C . HIS A 1 92 ? -7.920 -1.492 -8.780 1.00 93.38 92 HIS A C 1
ATOM 703 O O . HIS A 1 92 ? -8.290 -2.034 -9.822 1.00 93.38 92 HIS A O 1
ATOM 709 N N . ASN A 1 93 ? -6.783 -0.799 -8.709 1.00 93.62 93 ASN A N 1
ATOM 710 C CA . ASN A 1 93 ? -5.868 -0.673 -9.826 1.00 93.62 93 ASN A CA 1
ATOM 711 C C . ASN A 1 93 ? -5.024 -1.942 -9.985 1.00 93.62 93 ASN A C 1
ATOM 713 O O . ASN A 1 93 ? -4.600 -2.548 -9.004 1.00 93.62 93 ASN A O 1
ATOM 717 N N . ILE A 1 94 ? -4.754 -2.311 -11.234 1.00 91.88 94 ILE A N 1
ATOM 718 C CA . ILE A 1 94 ? -3.859 -3.412 -11.588 1.00 91.88 94 ILE A CA 1
ATOM 719 C C . ILE A 1 94 ? -2.691 -2.818 -12.363 1.00 91.88 94 ILE A C 1
ATOM 721 O O . ILE A 1 94 ? -2.888 -2.034 -13.296 1.00 91.88 94 ILE A O 1
ATOM 725 N N . TRP A 1 95 ? -1.479 -3.227 -12.011 1.00 91.75 95 TRP A N 1
ATOM 726 C CA . TRP A 1 95 ? -0.280 -2.900 -12.772 1.00 91.75 95 TRP A CA 1
ATOM 727 C C . TRP A 1 95 ? 0.106 -4.073 -13.663 1.00 91.75 95 TRP 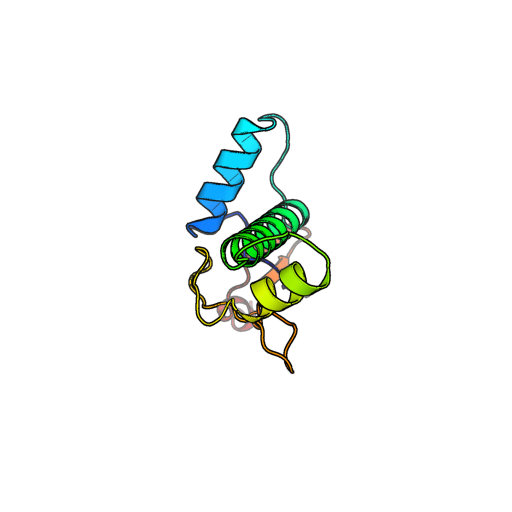A C 1
ATOM 729 O O . TRP A 1 95 ? -0.202 -5.227 -13.371 1.00 91.75 95 TRP A O 1
ATOM 739 N N . LEU A 1 96 ? 0.740 -3.790 -14.796 1.00 91.38 96 LEU A N 1
ATOM 740 C CA . LEU A 1 96 ? 1.093 -4.809 -15.778 1.00 91.38 96 LEU A CA 1
ATOM 741 C C . LEU A 1 96 ? 2.604 -4.852 -15.973 1.00 91.38 96 LEU A C 1
ATOM 743 O O . LEU A 1 96 ? 3.268 -3.822 -16.074 1.00 91.38 96 LEU A O 1
ATOM 747 N N . THR A 1 97 ? 3.121 -6.067 -16.109 1.00 90.25 97 THR A N 1
ATOM 748 C CA . THR A 1 97 ? 4.508 -6.355 -16.478 1.00 90.25 97 THR A CA 1
ATOM 749 C C . THR A 1 97 ? 4.539 -7.329 -17.657 1.00 90.25 97 THR A C 1
ATOM 751 O O . THR A 1 97 ? 3.594 -8.092 -17.883 1.00 90.25 97 THR A O 1
ATOM 754 N N . CYS A 1 98 ? 5.607 -7.295 -18.453 1.00 89.94 98 CYS A N 1
ATOM 755 C CA . CYS A 1 98 ? 5.896 -8.314 -19.455 1.00 89.94 98 CYS A CA 1
ATOM 756 C C . CYS A 1 98 ? 7.021 -9.218 -18.966 1.00 89.94 98 CYS A C 1
ATOM 758 O O . CYS A 1 98 ? 8.103 -8.726 -18.661 1.00 89.94 98 CYS A O 1
ATOM 760 N N . LEU A 1 99 ? 6.807 -10.533 -19.031 1.00 88.75 99 LEU A N 1
ATOM 761 C CA . LEU A 1 99 ? 7.904 -11.489 -19.142 1.00 88.75 99 LEU A CA 1
ATOM 762 C C . LEU A 1 99 ? 8.278 -11.616 -20.625 1.00 88.75 99 LEU A C 1
ATOM 764 O O . LEU A 1 99 ? 7.557 -12.249 -21.416 1.00 88.75 99 LEU A O 1
ATOM 768 N N . CYS A 1 100 ? 9.379 -10.961 -20.980 1.00 85.94 100 CYS A N 1
ATOM 769 C CA . CYS A 1 100 ? 9.869 -10.749 -22.336 1.00 85.94 100 CYS A CA 1
ATOM 770 C C . CYS A 1 100 ? 11.347 -11.188 -22.374 1.00 85.94 100 CYS A C 1
ATOM 772 O O . CYS A 1 100 ? 12.172 -10.628 -21.665 1.00 85.94 100 CYS A O 1
ATOM 774 N N . GLY A 1 101 ? 11.689 -12.222 -23.153 1.00 85.00 101 GLY A N 1
ATOM 775 C CA . GLY A 1 101 ? 13.082 -12.694 -23.264 1.00 85.00 101 GLY A CA 1
ATOM 776 C C . GLY A 1 101 ? 13.677 -13.337 -22.001 1.00 85.00 101 GLY A C 1
ATOM 777 O O . GLY A 1 101 ? 14.874 -13.588 -21.973 1.00 85.00 101 GLY A O 1
ATOM 778 N N . GLY A 1 102 ? 12.856 -13.637 -20.988 1.00 87.81 102 GLY A N 1
ATOM 779 C CA . GLY A 1 102 ? 13.296 -14.175 -19.692 1.00 87.81 102 GLY A CA 1
ATOM 780 C C . GLY A 1 102 ? 13.303 -13.146 -18.560 1.00 87.81 102 GLY A C 1
ATOM 781 O O . GLY A 1 102 ? 13.348 -13.548 -17.402 1.00 87.81 102 GLY A O 1
ATOM 782 N N . ASP A 1 103 ? 13.151 -11.859 -18.885 1.00 83.88 103 ASP A N 1
ATOM 783 C CA . ASP A 1 103 ? 13.191 -10.761 -17.920 1.00 83.88 103 ASP A CA 1
ATOM 784 C C . ASP A 1 103 ? 11.816 -10.110 -17.726 1.00 83.88 103 ASP A C 1
ATOM 786 O O . ASP A 1 103 ? 11.013 -9.995 -18.666 1.00 83.88 103 ASP A O 1
ATOM 790 N N . PHE A 1 104 ? 11.556 -9.659 -16.497 1.00 83.88 104 PHE A N 1
ATOM 791 C CA . PHE A 1 104 ? 10.390 -8.843 -16.168 1.00 83.88 104 PHE A CA 1
ATOM 792 C C . PHE A 1 104 ? 10.659 -7.379 -16.507 1.00 83.88 104 PHE A C 1
ATOM 794 O O . PHE A 1 104 ? 11.658 -6.806 -16.086 1.00 83.88 104 PHE A O 1
ATOM 801 N N . ASN A 1 105 ? 9.752 -6.782 -17.275 1.00 82.75 105 ASN A N 1
ATOM 802 C CA . ASN A 1 105 ? 9.818 -5.389 -17.701 1.00 82.75 105 ASN A CA 1
ATOM 803 C C . ASN A 1 105 ? 8.466 -4.708 -17.482 1.00 82.75 105 ASN A C 1
ATOM 805 O O . ASN A 1 105 ? 7.419 -5.351 -17.614 1.00 82.75 105 ASN A O 1
ATOM 809 N N . SER A 1 106 ? 8.477 -3.398 -17.246 1.00 81.62 106 SER A N 1
ATOM 810 C CA . SER A 1 106 ? 7.253 -2.595 -17.216 1.00 81.62 106 SER A CA 1
ATOM 811 C C . SER A 1 106 ? 6.478 -2.718 -18.532 1.00 81.62 106 SER A C 1
ATOM 813 O O . SER A 1 106 ? 7.050 -2.614 -19.622 1.00 81.62 106 SER A O 1
ATOM 815 N N . PHE A 1 107 ? 5.170 -2.968 -18.451 1.00 84.50 107 PHE A N 1
ATOM 816 C CA . PHE A 1 107 ? 4.340 -3.188 -19.633 1.00 84.50 107 PHE A CA 1
ATOM 817 C C . PHE A 1 107 ? 3.736 -1.883 -20.157 1.00 84.50 107 PHE A C 1
ATOM 819 O O . PHE A 1 107 ? 3.098 -1.125 -19.429 1.00 84.50 107 PHE A O 1
ATOM 826 N N . ASN A 1 108 ? 3.851 -1.665 -21.467 1.00 81.00 108 ASN A N 1
ATOM 827 C CA . ASN A 1 108 ? 3.150 -0.608 -22.183 1.00 81.00 108 ASN A CA 1
ATOM 828 C C . ASN A 1 108 ? 2.218 -1.227 -23.229 1.00 81.00 108 ASN A C 1
ATOM 830 O O . ASN A 1 108 ? 2.644 -2.073 -24.008 1.00 81.00 108 ASN A O 1
ATOM 834 N N . TRP A 1 109 ? 0.974 -0.753 -23.326 1.00 81.69 109 TRP A N 1
ATOM 835 C CA . TRP A 1 109 ? 0.002 -1.251 -24.309 1.00 81.69 1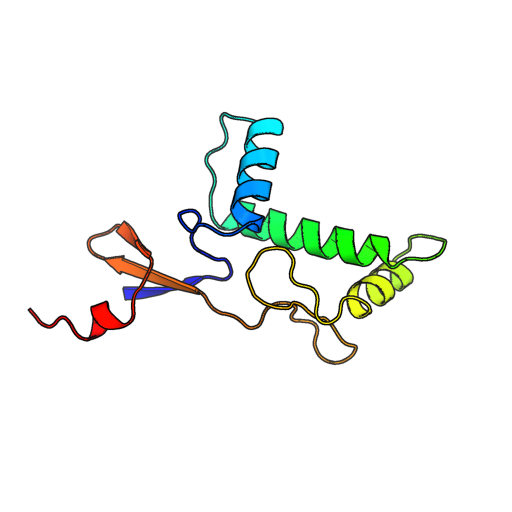09 TRP A CA 1
ATOM 836 C C . TRP A 1 109 ? 0.491 -1.196 -25.764 1.00 81.69 109 TRP A C 1
ATOM 838 O O . TRP A 1 109 ? 0.080 -2.016 -26.582 1.00 81.69 109 TRP A O 1
ATOM 848 N N . LYS A 1 110 ? 1.420 -0.289 -26.095 1.00 83.25 110 LYS A N 1
ATOM 849 C CA . LYS A 1 110 ? 2.061 -0.235 -27.420 1.00 83.25 110 LYS A CA 1
ATOM 850 C C . LYS A 1 110 ? 2.863 -1.500 -27.753 1.00 83.25 110 LYS A C 1
ATOM 852 O O . LYS A 1 110 ? 3.000 -1.807 -28.931 1.00 83.25 110 LYS A O 1
ATOM 857 N N . MET A 1 111 ? 3.329 -2.250 -26.750 1.00 79.88 111 MET A N 1
ATOM 858 C CA . MET A 1 111 ? 4.056 -3.517 -26.920 1.00 79.88 111 MET A CA 1
ATOM 859 C C . MET A 1 111 ? 3.184 -4.634 -27.513 1.00 79.88 111 MET A C 1
ATOM 861 O O . MET A 1 111 ? 3.719 -5.584 -28.069 1.00 79.88 111 MET A O 1
ATOM 865 N N . LEU A 1 112 ? 1.849 -4.542 -27.420 1.00 79.69 112 LEU A N 1
ATOM 866 C CA . LEU A 1 112 ? 0.953 -5.498 -28.090 1.00 79.69 112 LEU A CA 1
ATOM 867 C C . LEU A 1 112 ? 0.803 -5.218 -29.588 1.00 79.69 112 LEU A C 1
ATOM 869 O O . LEU A 1 112 ? 0.447 -6.117 -30.343 1.00 79.69 112 LEU A O 1
ATOM 873 N N . ASN A 1 113 ? 1.066 -3.980 -30.012 1.00 75.06 113 ASN A N 1
ATOM 874 C CA . ASN A 1 113 ? 0.892 -3.542 -31.396 1.00 75.06 113 ASN A CA 1
ATOM 875 C C . ASN A 1 113 ? 2.197 -3.588 -32.200 1.00 75.06 113 ASN A C 1
ATOM 877 O O . ASN A 1 113 ? 2.177 -3.346 -33.405 1.00 75.06 113 ASN A O 1
ATOM 881 N N . SER A 1 114 ? 3.331 -3.874 -31.556 1.00 62.06 114 SER A N 1
ATOM 882 C CA . SER A 1 114 ? 4.587 -4.156 -32.243 1.00 62.06 114 SER A CA 1
ATOM 883 C C . SER A 1 114 ? 4.577 -5.600 -32.740 1.00 62.06 114 SER A C 1
ATOM 885 O O . SER A 1 114 ? 5.072 -6.503 -32.070 1.00 62.06 114 SER A O 1
ATOM 887 N N . THR A 1 115 ? 3.972 -5.821 -33.903 1.00 51.59 115 THR A N 1
ATOM 888 C CA . THR A 1 115 ? 4.351 -6.941 -34.771 1.00 51.59 115 THR A CA 1
ATOM 889 C C . THR A 1 115 ? 5.720 -6.640 -35.371 1.00 51.59 115 THR A C 1
ATOM 891 O O . THR A 1 115 ? 5.912 -5.549 -35.914 1.00 51.59 115 THR A O 1
ATOM 894 N N . GLU A 1 116 ? 6.648 -7.589 -35.234 1.00 48.44 116 GLU A N 1
ATOM 895 C CA . GLU A 1 116 ? 7.830 -7.697 -36.102 1.00 48.44 116 GLU A CA 1
ATOM 896 C C . GLU A 1 116 ? 7.449 -7.666 -37.590 1.00 48.44 116 GLU A C 1
ATOM 898 O O . GLU A 1 116 ? 6.355 -8.180 -37.938 1.00 48.44 116 GLU A O 1
#

pLDDT: mean 92.42, std 7.99, range [48.44, 98.12]

Secondary structure (DSSP, 8-state):
-EEEESS--TTS--HHHHHHHHHHHHHHTTSPP-HHHHHHHHHHHHHHHHHHT--S---HHHHHHHHHT-EEEE-SSSSEEE--SS---S----EEEEEETTEEEE--GGGGT---

Radius of gyration: 17.07 Å; chains: 1; bounding box: 41×24×59 Å

Sequence (116 aa):
VVVTQVVPDISTDLPILEEYLTALNQFDAAITPNDVSLEGFIVAKIFYLGLLNIEGEINRESIVDGLEAVNGQDIGLGLQIYYDASDHQAIHNIWLTCLCGGDFNSFNWKMLNSTE